Protein AF-A0A443RDZ9-F1 (afdb_monomer_lite)

pLDDT: mean 75.26, std 13.56, range [42.12, 95.31]

Structure (mmCIF, N/CA/C/O backbone):
data_AF-A0A443RDZ9-F1
#
_entry.id   AF-A0A443RDZ9-F1
#
loop_
_atom_site.group_PDB
_atom_site.id
_atom_site.type_symbol
_atom_site.label_atom_id
_atom_site.label_alt_id
_atom_site.label_comp_id
_atom_site.label_asym_id
_atom_site.label_entity_id
_atom_site.label_seq_id
_atom_site.pdbx_PDB_ins_code
_atom_site.Cartn_x
_atom_site.Cartn_y
_atom_site.Cartn_z
_atom_site.occupancy
_atom_site.B_iso_or_equiv
_atom_site.auth_seq_id
_atom_site.auth_comp_id
_atom_site.auth_asym_id
_atom_site.auth_atom_id
_atom_site.pdbx_PDB_model_num
ATOM 1 N N . MET A 1 1 ? -32.208 2.091 20.650 1.00 50.31 1 MET A N 1
ATOM 2 C CA . MET A 1 1 ? -30.746 1.878 20.762 1.00 50.31 1 MET A CA 1
ATOM 3 C C . MET A 1 1 ? -30.029 3.134 20.279 1.00 50.31 1 MET A C 1
ATOM 5 O O . MET A 1 1 ? -29.929 3.337 19.079 1.00 50.31 1 MET A O 1
ATOM 9 N N . GLN A 1 2 ? -29.602 4.018 21.182 1.00 66.06 2 GLN A N 1
ATOM 10 C CA . GLN A 1 2 ? -28.941 5.275 20.810 1.00 66.06 2 GLN A CA 1
ATOM 11 C C . GLN A 1 2 ? -27.422 5.065 20.841 1.00 66.06 2 GLN A C 1
ATOM 13 O O . GLN A 1 2 ? -26.863 4.720 21.883 1.00 66.06 2 GLN A O 1
ATOM 18 N N . GLN A 1 3 ? -26.746 5.199 19.695 1.00 65.69 3 GLN A N 1
ATOM 19 C CA . GLN A 1 3 ? -25.285 5.148 19.671 1.00 65.69 3 GLN A CA 1
ATOM 20 C C . GLN A 1 3 ? -24.715 6.373 20.395 1.00 65.69 3 GLN A C 1
ATOM 22 O O . GLN A 1 3 ? -25.034 7.514 20.070 1.00 65.69 3 GLN A O 1
ATOM 27 N N . SER A 1 4 ? -23.860 6.129 21.389 1.00 81.81 4 SER A N 1
ATOM 28 C CA . SER A 1 4 ? -23.106 7.184 22.068 1.00 81.81 4 SER A CA 1
ATOM 29 C C . SER A 1 4 ? -22.124 7.838 21.095 1.00 81.81 4 SER A C 1
ATOM 31 O O . SER A 1 4 ? -21.372 7.136 20.416 1.00 81.81 4 SER A O 1
ATOM 33 N N . LYS A 1 5 ? -22.066 9.177 21.100 1.00 85.06 5 LYS A N 1
ATOM 34 C CA . LYS A 1 5 ? -21.125 9.991 20.305 1.00 85.06 5 LYS A CA 1
ATOM 35 C C . LYS A 1 5 ? -19.670 9.508 20.429 1.00 85.06 5 LYS A C 1
ATOM 37 O O . LYS A 1 5 ? -18.918 9.534 19.459 1.00 85.06 5 LYS A O 1
ATOM 42 N N . SER A 1 6 ? -19.290 9.000 21.605 1.00 85.94 6 SER A N 1
ATOM 43 C CA . SER A 1 6 ? -17.951 8.452 21.862 1.00 85.94 6 SER A CA 1
ATOM 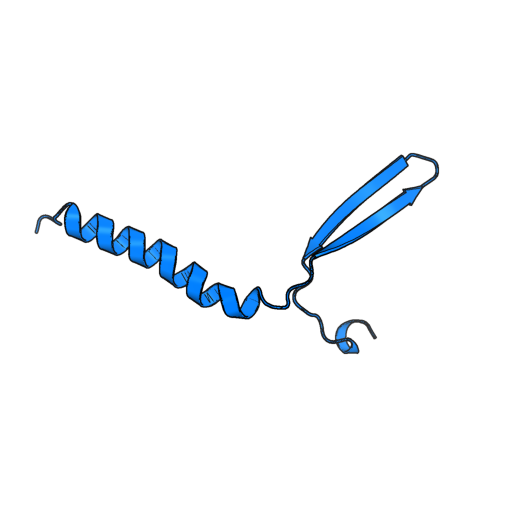44 C C . SER A 1 6 ? -17.660 7.179 21.053 1.00 85.94 6 SER A C 1
ATOM 46 O O . SER A 1 6 ? -16.544 6.995 20.568 1.00 85.94 6 SER A O 1
ATOM 48 N N . ARG A 1 7 ? -18.660 6.308 20.848 1.00 86.31 7 ARG A N 1
ATOM 49 C CA . ARG A 1 7 ? -18.497 5.092 20.032 1.00 86.31 7 ARG A CA 1
ATOM 50 C C . ARG A 1 7 ? -18.299 5.443 18.561 1.00 86.31 7 ARG A C 1
ATOM 52 O O . ARG A 1 7 ? -17.428 4.863 17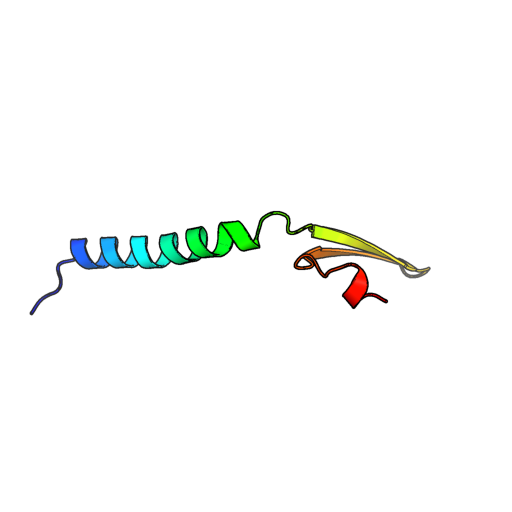.924 1.00 86.31 7 ARG A O 1
ATOM 59 N N . THR A 1 8 ? -19.049 6.416 18.050 1.00 90.38 8 THR A N 1
ATOM 60 C CA . THR A 1 8 ? -18.933 6.880 16.662 1.00 90.38 8 THR A CA 1
ATOM 61 C C . THR A 1 8 ? -17.552 7.467 16.376 1.00 90.38 8 THR A C 1
ATOM 63 O O . THR A 1 8 ? -16.944 7.116 15.370 1.00 90.38 8 THR A O 1
ATOM 66 N N . LEU A 1 9 ? -17.007 8.277 17.291 1.00 91.75 9 LEU A N 1
ATOM 67 C CA . LEU A 1 9 ? -15.644 8.811 17.181 1.00 91.75 9 LEU A CA 1
ATOM 68 C C . LEU A 1 9 ? -14.587 7.703 17.111 1.00 91.75 9 LEU A C 1
ATOM 70 O O . LEU A 1 9 ? -13.726 7.741 16.238 1.00 91.75 9 LEU A O 1
ATOM 74 N N . LYS A 1 10 ? -14.676 6.686 17.979 1.00 92.00 10 LYS A N 1
ATOM 75 C CA . LYS A 1 10 ? -13.750 5.541 17.943 1.00 92.00 10 LYS A CA 1
ATOM 76 C C . LYS A 1 10 ? -13.822 4.788 16.616 1.00 92.00 10 LYS A C 1
ATOM 78 O O . LYS A 1 10 ? -12.784 4.451 16.060 1.00 92.00 10 LYS A O 1
ATOM 83 N N . ILE A 1 11 ? -15.030 4.553 16.104 1.00 93.00 11 ILE A N 1
ATOM 84 C CA . ILE A 1 11 ? -15.225 3.881 14.814 1.00 93.00 11 ILE A CA 1
ATOM 85 C C . ILE A 1 11 ? -14.609 4.710 13.687 1.00 93.00 11 ILE A C 1
ATOM 87 O O . ILE A 1 11 ? -13.854 4.164 12.894 1.00 93.00 11 ILE A O 1
ATOM 91 N N . LEU A 1 12 ? -14.865 6.021 13.649 1.00 92.69 12 LEU A N 1
ATOM 92 C CA . LEU A 1 12 ? -14.281 6.915 12.649 1.00 92.69 12 LEU A CA 1
ATOM 93 C C . LEU A 1 12 ? -12.751 6.865 12.688 1.00 92.69 12 LEU A C 1
ATOM 95 O O . LEU A 1 12 ? -12.127 6.641 11.658 1.00 92.69 12 LEU A O 1
ATOM 99 N N . VAL A 1 13 ? -12.147 6.992 13.871 1.00 94.00 13 VAL A N 1
ATOM 100 C CA . VAL A 1 13 ? -10.687 6.922 14.033 1.00 94.00 13 VAL A CA 1
ATOM 101 C C . VAL A 1 13 ? -10.132 5.593 13.512 1.00 94.00 13 VAL A C 1
ATOM 103 O O . VAL A 1 13 ? -9.165 5.587 12.756 1.00 94.00 13 VAL A O 1
ATOM 106 N N . ILE A 1 14 ? -10.768 4.471 13.852 1.00 95.31 14 ILE A N 1
ATOM 107 C CA . ILE A 1 14 ? -10.350 3.140 13.392 1.00 95.31 14 ILE A CA 1
ATOM 108 C C . ILE A 1 14 ? -10.462 3.020 11.866 1.00 95.31 14 ILE A C 1
ATOM 110 O O . ILE A 1 14 ? -9.529 2.541 11.225 1.00 95.31 14 ILE A O 1
ATOM 114 N N . VAL A 1 15 ? -11.569 3.489 11.284 1.00 93.81 15 VAL A N 1
ATOM 115 C CA . VAL A 1 15 ? -11.813 3.471 9.833 1.00 93.81 15 VAL A CA 1
ATOM 116 C C . VAL A 1 15 ? -10.794 4.317 9.073 1.00 93.81 15 VAL A C 1
ATOM 118 O O . VAL A 1 15 ? -10.471 3.978 7.942 1.00 93.81 15 VAL A O 1
ATOM 121 N N . TRP A 1 16 ? -10.252 5.374 9.676 1.00 92.06 16 TRP A N 1
ATOM 122 C CA . TRP A 1 16 ? -9.204 6.186 9.053 1.00 92.06 16 TRP A CA 1
ATOM 123 C C . TRP A 1 16 ? -7.798 5.609 9.239 1.00 92.06 16 TRP A C 1
ATOM 125 O O . TRP A 1 16 ? -6.985 5.671 8.321 1.00 92.06 16 TRP A O 1
ATOM 135 N N . ILE A 1 17 ? -7.496 5.030 10.403 1.00 94.06 17 ILE A N 1
ATOM 136 C CA . ILE A 1 17 ? -6.145 4.540 10.712 1.00 94.06 17 ILE A CA 1
ATOM 137 C C . ILE A 1 17 ? -5.865 3.184 10.052 1.00 94.06 17 ILE A C 1
ATOM 139 O O . ILE A 1 17 ? -4.773 2.987 9.516 1.00 94.06 17 ILE A O 1
ATOM 143 N N . LEU A 1 18 ? -6.825 2.252 10.066 1.00 91.69 18 LEU A N 1
ATOM 144 C CA . LEU A 1 18 ? -6.630 0.900 9.523 1.00 91.69 18 LEU A CA 1
ATOM 145 C C . LEU A 1 18 ? -6.212 0.894 8.042 1.00 91.69 18 LEU A C 1
ATOM 147 O O . LEU A 1 18 ? -5.243 0.204 7.728 1.00 91.69 18 LEU A O 1
ATOM 151 N N . PRO A 1 19 ? -6.854 1.656 7.133 1.00 86.81 19 PRO A N 1
ATOM 152 C CA . PRO A 1 19 ? -6.43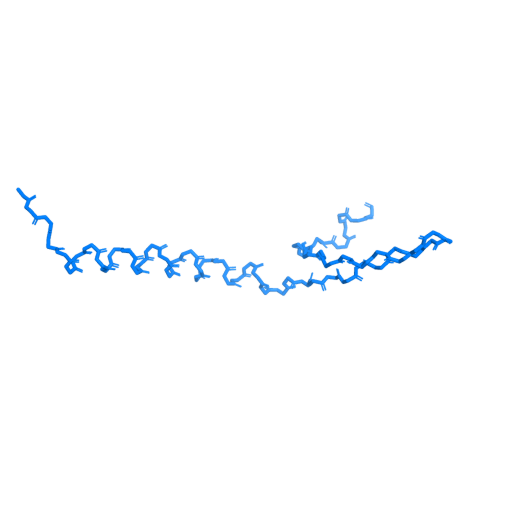8 1.709 5.734 1.00 86.81 19 PRO A CA 1
ATOM 153 C C . PRO A 1 19 ? -5.035 2.280 5.560 1.00 86.81 19 PRO A C 1
ATOM 155 O O . PRO A 1 19 ? -4.276 1.763 4.748 1.00 86.81 19 PRO A O 1
ATOM 158 N N . CYS A 1 20 ? -4.659 3.300 6.340 1.00 85.31 20 CYS A N 1
ATOM 159 C CA . CYS A 1 20 ? -3.311 3.861 6.285 1.00 85.31 20 CYS A CA 1
ATOM 160 C C . CYS A 1 20 ? -2.263 2.821 6.697 1.00 85.31 20 CYS A C 1
ATOM 162 O O . CYS A 1 20 ? -1.280 2.648 5.987 1.00 85.31 20 CYS A O 1
ATOM 164 N N . LEU A 1 21 ? -2.493 2.081 7.787 1.0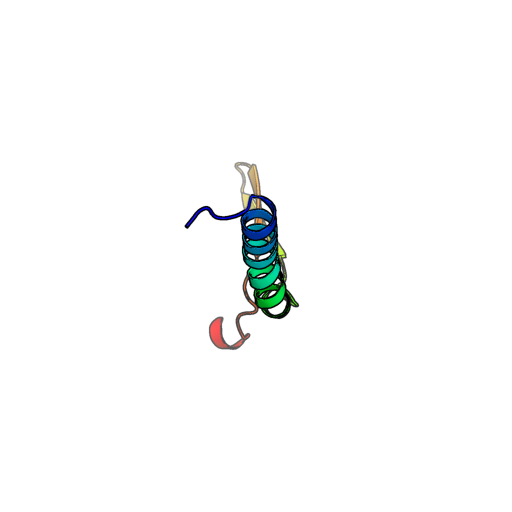0 87.00 21 LEU A N 1
ATOM 165 C CA . LEU A 1 21 ? -1.594 1.006 8.229 1.00 87.00 21 LEU A CA 1
ATOM 166 C C . LEU A 1 21 ? -1.555 -0.178 7.255 1.00 87.00 21 LEU A C 1
ATOM 168 O O . LEU A 1 21 ? -0.518 -0.812 7.100 1.00 87.00 21 LEU A O 1
ATOM 172 N N . ALA A 1 22 ? -2.671 -0.489 6.597 1.00 86.12 22 ALA A N 1
ATOM 173 C CA . ALA A 1 22 ? -2.706 -1.522 5.568 1.00 86.12 22 ALA A CA 1
ATOM 174 C C . ALA A 1 22 ? -1.984 -1.077 4.285 1.00 86.12 22 ALA A C 1
ATOM 176 O O . ALA A 1 22 ? -1.405 -1.910 3.596 1.00 86.12 22 ALA A O 1
ATOM 177 N N . ALA A 1 23 ? -1.997 0.223 3.972 1.00 81.06 23 ALA A N 1
ATOM 178 C CA . ALA A 1 23 ? -1.372 0.795 2.783 1.00 81.06 23 ALA A CA 1
ATOM 179 C C . ALA A 1 23 ? 0.132 1.079 2.948 1.00 81.06 23 ALA A C 1
ATOM 181 O O . ALA A 1 23 ? 0.853 1.054 1.951 1.00 81.06 23 ALA A O 1
ATOM 182 N N . THR A 1 24 ? 0.635 1.324 4.166 1.00 82.06 24 THR A N 1
ATOM 183 C CA . THR A 1 24 ? 2.066 1.600 4.420 1.00 82.06 24 THR A CA 1
ATOM 184 C C . THR A 1 24 ? 3.038 0.575 3.820 1.00 82.06 24 THR A C 1
ATOM 186 O O . THR A 1 24 ? 4.000 1.026 3.19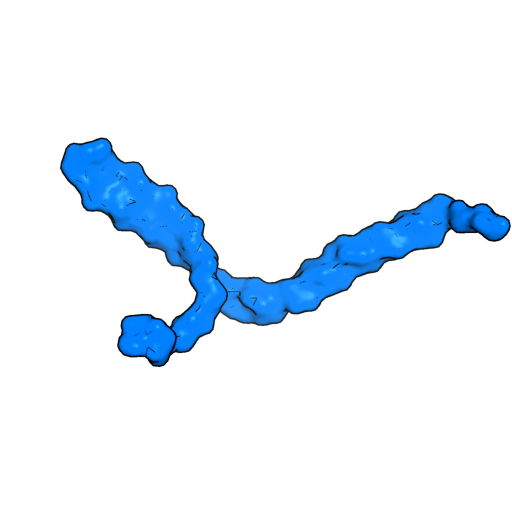5 1.00 82.06 24 THR A O 1
ATOM 189 N N . PRO A 1 25 ? 2.832 -0.760 3.903 1.00 78.00 25 PRO A N 1
ATOM 190 C CA . PRO A 1 25 ? 3.750 -1.716 3.278 1.00 78.00 25 PRO A CA 1
ATOM 191 C C . PRO A 1 25 ? 3.718 -1.679 1.745 1.00 78.00 25 PRO A C 1
ATOM 193 O O . PRO A 1 25 ? 4.683 -2.086 1.113 1.00 78.00 25 PRO A O 1
ATOM 196 N N . PHE A 1 26 ? 2.639 -1.184 1.132 1.00 73.06 26 PHE A N 1
ATOM 197 C CA . PHE A 1 26 ? 2.551 -1.017 -0.323 1.00 73.06 26 PHE A CA 1
ATOM 198 C C . PHE A 1 26 ? 3.122 0.326 -0.796 1.00 73.06 26 PHE A C 1
ATOM 200 O O . PHE A 1 26 ? 3.436 0.488 -1.974 1.00 73.06 26 PHE A O 1
ATOM 207 N N . LEU A 1 27 ? 3.268 1.288 0.119 1.00 67.19 27 LEU A N 1
ATOM 208 C CA . LEU A 1 27 ? 3.870 2.595 -0.138 1.00 67.19 27 LEU A CA 1
ATOM 209 C C . LEU A 1 27 ? 5.404 2.555 -0.072 1.00 67.19 27 LEU A C 1
ATOM 211 O O . LEU A 1 27 ? 6.053 3.405 -0.677 1.00 67.19 27 LEU A O 1
ATOM 215 N N . TYR A 1 28 ? 6.008 1.577 0.605 1.00 63.19 28 TYR A N 1
ATOM 216 C CA . TYR A 1 28 ? 7.463 1.411 0.659 1.00 63.19 28 TYR A CA 1
ATOM 217 C C . TYR A 1 28 ? 7.886 0.135 -0.089 1.00 63.19 28 TYR A C 1
ATOM 219 O O . TYR A 1 28 ? 7.419 -0.936 0.286 1.00 63.19 28 TYR A O 1
ATOM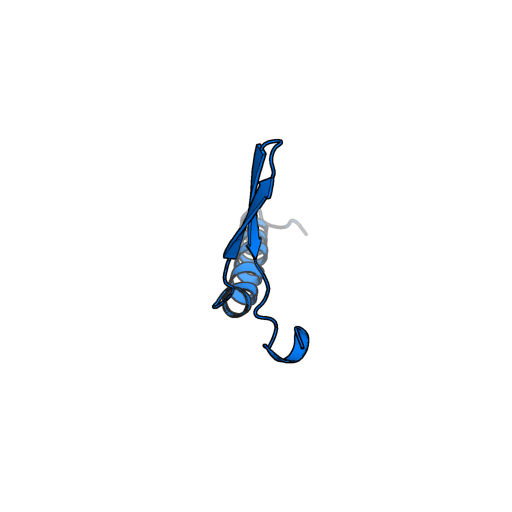 227 N N . PRO A 1 29 ? 8.758 0.184 -1.117 1.00 65.94 29 PRO A N 1
ATOM 228 C CA . PRO A 1 29 ? 9.561 1.304 -1.613 1.00 65.94 29 PRO A CA 1
ATOM 229 C C . PRO A 1 29 ? 8.951 1.915 -2.890 1.00 65.94 29 PRO A C 1
ATOM 231 O O . PRO A 1 29 ? 9.562 1.861 -3.957 1.00 65.94 29 PRO A O 1
ATOM 234 N N . SER A 1 30 ? 7.718 2.432 -2.842 1.00 63.59 30 SER A N 1
ATOM 235 C CA . SER A 1 30 ? 7.138 3.058 -4.037 1.00 63.59 30 SER A CA 1
ATOM 236 C C . SER A 1 30 ? 7.929 4.323 -4.392 1.00 63.59 30 SER A C 1
ATOM 238 O O . SER A 1 30 ? 8.019 5.265 -3.606 1.00 63.59 30 SER A O 1
ATOM 240 N N . GLU A 1 31 ? 8.560 4.321 -5.566 1.00 66.44 31 GLU A N 1
ATOM 241 C CA . GLU A 1 31 ? 9.375 5.438 -6.036 1.00 66.44 31 GLU A CA 1
ATOM 242 C C . GLU A 1 31 ? 8.525 6.376 -6.901 1.00 66.44 31 GLU A C 1
ATOM 244 O O . GLU A 1 31 ? 7.891 5.973 -7.884 1.00 66.44 31 GLU A O 1
ATOM 249 N N . ALA A 1 32 ? 8.510 7.657 -6.534 1.00 66.25 32 ALA A N 1
ATOM 250 C CA . ALA A 1 32 ? 7.950 8.711 -7.365 1.00 66.25 32 ALA A CA 1
ATOM 251 C C . ALA A 1 32 ? 9.023 9.179 -8.352 1.00 66.25 32 ALA A C 1
ATOM 253 O O . ALA A 1 32 ? 9.968 9.872 -7.979 1.00 66.25 32 ALA A O 1
ATOM 254 N N . ILE A 1 33 ? 8.880 8.804 -9.621 1.00 68.94 33 ILE A N 1
ATOM 255 C CA . ILE A 1 33 ? 9.811 9.218 -10.672 1.00 68.94 33 ILE A CA 1
ATOM 256 C C . ILE A 1 33 ? 9.299 10.531 -11.267 1.00 68.94 33 ILE A C 1
ATOM 258 O O . ILE A 1 33 ? 8.151 10.615 -11.719 1.00 68.94 33 ILE A O 1
ATOM 262 N N . ALA A 1 34 ? 10.148 11.559 -11.266 1.00 73.00 34 ALA A N 1
ATOM 263 C CA . ALA A 1 34 ? 9.889 12.805 -11.974 1.00 73.00 34 ALA A CA 1
ATOM 264 C C . ALA A 1 34 ? 10.174 12.603 -13.468 1.00 73.00 34 ALA A C 1
ATOM 266 O O . ALA A 1 34 ? 11.324 12.469 -13.878 1.00 73.00 34 ALA A O 1
ATOM 267 N N . ASN A 1 35 ? 9.121 12.571 -14.282 1.00 72.81 35 ASN A N 1
ATOM 268 C CA . ASN A 1 35 ? 9.234 12.519 -15.733 1.00 72.81 35 ASN A CA 1
ATOM 269 C C . ASN A 1 35 ? 9.168 13.943 -16.288 1.00 72.81 35 ASN A C 1
ATOM 271 O O . ASN A 1 35 ? 8.131 14.607 -16.206 1.00 72.81 35 ASN A O 1
ATOM 275 N N . THR A 1 36 ? 10.285 14.409 -16.840 1.00 78.12 36 THR A N 1
ATOM 276 C CA . THR A 1 36 ? 10.386 15.682 -17.553 1.00 78.12 36 THR A CA 1
ATOM 277 C C . THR A 1 36 ? 10.291 15.427 -19.053 1.00 78.12 36 THR A C 1
ATOM 279 O O . THR A 1 36 ? 11.166 14.817 -19.662 1.00 78.12 36 THR A O 1
ATOM 282 N N . LEU A 1 37 ? 9.206 15.890 -19.669 1.00 75.94 37 LEU A N 1
ATOM 283 C CA . LEU A 1 37 ? 9.058 15.908 -21.121 1.00 75.94 37 LEU A CA 1
ATOM 284 C C . LEU A 1 37 ? 9.461 17.296 -21.609 1.00 75.94 37 LEU A C 1
ATOM 286 O O . LEU A 1 37 ? 8.799 18.284 -21.293 1.00 75.94 37 LEU A O 1
ATOM 290 N N . SER A 1 38 ? 10.562 17.365 -22.353 1.00 80.69 38 SER A N 1
ATOM 291 C CA . SER A 1 38 ? 11.063 18.606 -22.943 1.00 80.69 38 SER A CA 1
ATOM 292 C C . SER A 1 38 ? 10.817 18.606 -24.448 1.00 80.69 38 SER A C 1
ATOM 294 O O . SER A 1 38 ? 11.120 17.632 -25.138 1.00 80.69 38 SER A O 1
ATOM 296 N N . SER A 1 39 ? 10.253 19.698 -24.956 1.00 81.88 39 SER A N 1
ATOM 297 C CA . SER A 1 39 ? 10.021 19.939 -26.378 1.00 81.88 39 SER A CA 1
ATOM 298 C C . SER A 1 39 ? 10.341 21.395 -26.717 1.00 81.88 39 SER A C 1
ATOM 300 O O . SER A 1 39 ? 10.457 22.248 -25.838 1.00 81.88 39 SER A O 1
ATOM 302 N N . LYS A 1 40 ? 10.422 21.715 -28.012 1.00 85.12 40 LYS A N 1
ATOM 303 C CA . LYS A 1 40 ? 10.633 23.086 -28.510 1.00 85.12 40 LYS A CA 1
ATOM 304 C C . LYS A 1 40 ? 9.523 24.062 -28.076 1.00 85.12 40 LYS A C 1
ATOM 306 O O . LYS A 1 40 ? 9.720 25.269 -28.131 1.00 85.12 40 LYS A O 1
ATOM 311 N N . TYR A 1 41 ? 8.378 23.536 -27.640 1.00 84.50 41 TYR A N 1
ATOM 312 C CA . TYR A 1 41 ? 7.211 24.296 -27.186 1.00 84.50 41 TYR A CA 1
ATOM 313 C C . TYR A 1 41 ? 7.107 24.434 -25.657 1.00 84.50 41 TYR A C 1
ATOM 315 O O . TYR A 1 41 ? 6.182 25.083 -25.177 1.00 84.50 41 TYR A O 1
ATOM 323 N N . GLY A 1 42 ? 8.024 23.837 -24.885 1.00 81.06 42 GLY A N 1
ATOM 324 C CA . GLY A 1 42 ? 8.040 23.944 -23.424 1.00 81.06 42 GLY A CA 1
ATOM 325 C C . GLY A 1 42 ? 8.470 22.664 -22.708 1.00 81.06 42 GLY A C 1
ATOM 326 O O . GLY A 1 42 ? 8.774 21.643 -23.329 1.00 81.06 42 GLY A O 1
ATOM 327 N N . VAL A 1 43 ? 8.476 22.735 -21.375 1.00 84.06 43 VAL A N 1
ATOM 328 C CA . VAL A 1 43 ? 8.838 21.627 -20.483 1.00 84.06 43 VAL A CA 1
ATOM 329 C C . VAL A 1 43 ? 7.650 21.295 -19.589 1.00 84.06 43 VAL A C 1
ATOM 331 O O . VAL A 1 43 ? 7.104 22.176 -18.928 1.00 84.06 43 VAL A O 1
ATOM 334 N N . ILE A 1 44 ? 7.267 20.020 -19.553 1.00 78.62 44 ILE A N 1
ATOM 335 C CA . ILE A 1 44 ? 6.242 19.505 -18.644 1.00 78.62 44 ILE A CA 1
ATOM 336 C C . ILE A 1 44 ? 6.911 18.524 -17.691 1.00 78.62 44 ILE A C 1
ATOM 338 O O . ILE A 1 44 ? 7.427 17.488 -18.110 1.00 78.62 44 ILE A O 1
ATOM 342 N N . THR A 1 45 ? 6.870 18.841 -16.401 1.00 76.38 45 THR A N 1
ATOM 343 C CA . THR A 1 45 ? 7.364 17.965 -15.338 1.00 76.38 45 THR A CA 1
ATOM 344 C C . THR A 1 45 ? 6.178 17.319 -14.640 1.00 76.38 45 THR A C 1
ATOM 346 O O . THR A 1 45 ? 5.315 18.019 -14.110 1.00 76.38 45 THR A O 1
ATOM 349 N N . ARG A 1 46 ? 6.126 15.985 -14.617 1.00 74.75 46 ARG A N 1
ATOM 350 C CA . ARG A 1 46 ? 5.092 15.229 -13.902 1.00 74.75 46 ARG A CA 1
ATOM 351 C C . ARG A 1 46 ? 5.727 14.233 -12.942 1.00 74.75 46 ARG A C 1
ATOM 353 O O . ARG A 1 46 ? 6.598 13.460 -13.329 1.00 74.75 46 ARG A O 1
ATOM 360 N N . LEU A 1 47 ? 5.242 14.215 -11.704 1.00 71.25 47 LEU A N 1
ATOM 361 C CA . LEU A 1 47 ? 5.537 13.150 -10.751 1.00 71.25 47 LEU A CA 1
ATOM 362 C C . LEU A 1 47 ? 4.585 11.981 -10.997 1.00 71.25 47 LEU A C 1
ATOM 364 O O . LEU A 1 47 ? 3.363 12.144 -10.994 1.00 71.25 47 LEU A O 1
ATOM 368 N N . THR A 1 48 ? 5.149 10.803 -11.224 1.00 68.81 48 THR A N 1
ATOM 369 C CA . THR A 1 48 ? 4.396 9.557 -11.377 1.00 68.81 48 THR A CA 1
ATOM 370 C C . THR A 1 48 ? 4.929 8.540 -10.382 1.00 68.81 48 THR A C 1
ATOM 372 O O . THR A 1 48 ? 6.085 8.131 -10.482 1.00 68.81 48 THR A O 1
ATOM 375 N N . CYS A 1 49 ? 4.087 8.135 -9.431 1.00 59.09 49 CYS A N 1
ATOM 376 C CA . CYS A 1 49 ? 4.374 7.008 -8.552 1.00 59.09 49 CYS A CA 1
ATOM 377 C C . CYS A 1 49 ? 4.092 5.726 -9.329 1.00 59.09 49 CYS A C 1
ATOM 379 O O . CYS A 1 49 ? 2.935 5.422 -9.623 1.00 59.09 49 CYS A O 1
ATOM 381 N N . PHE A 1 50 ? 5.141 4.995 -9.693 1.00 62.47 50 PHE A N 1
ATOM 382 C CA . PHE A 1 50 ? 4.964 3.651 -10.222 1.00 62.47 50 PHE A CA 1
ATOM 383 C C . PHE A 1 50 ? 4.974 2.693 -9.026 1.00 62.47 50 PHE A C 1
ATOM 385 O O . PHE A 1 50 ? 5.978 2.661 -8.311 1.00 62.47 50 PHE A O 1
ATOM 392 N N . PRO A 1 51 ? 3.903 1.909 -8.774 1.00 57.94 51 PRO A N 1
ATOM 393 C CA . PRO A 1 51 ? 4.057 0.738 -7.918 1.00 57.94 51 PRO A CA 1
ATOM 394 C C . PRO A 1 51 ? 5.178 -0.084 -8.547 1.00 57.94 51 PRO A C 1
ATOM 396 O O . PRO A 1 51 ? 5.202 -0.204 -9.768 1.00 57.94 51 PRO A O 1
ATOM 399 N N . THR A 1 52 ? 6.145 -0.529 -7.752 1.00 58.34 52 THR A N 1
ATOM 400 C CA . THR A 1 52 ? 7.432 -1.091 -8.179 1.00 58.34 52 THR A CA 1
ATOM 401 C C . THR A 1 52 ? 7.238 -2.211 -9.214 1.00 58.34 52 THR A C 1
ATOM 403 O O . THR A 1 52 ? 7.168 -3.392 -8.882 1.00 58.34 52 THR A O 1
ATOM 406 N N . PHE A 1 53 ? 7.082 -1.856 -10.492 1.00 56.03 53 PHE A N 1
ATOM 407 C CA . PHE A 1 53 ? 6.875 -2.818 -11.560 1.00 56.03 53 PHE A CA 1
ATOM 408 C C . PHE A 1 53 ? 8.194 -3.557 -11.716 1.00 56.03 53 PHE A C 1
ATOM 410 O O . PHE A 1 53 ? 9.241 -2.932 -11.901 1.00 56.03 53 PHE A O 1
ATOM 417 N N . SER A 1 54 ? 8.159 -4.887 -11.612 1.00 55.31 54 SER A N 1
ATOM 418 C CA . SER A 1 54 ? 9.359 -5.694 -11.830 1.00 55.31 54 SER A CA 1
ATOM 419 C C . SER A 1 54 ? 10.002 -5.295 -13.164 1.00 55.31 54 SER A C 1
ATOM 421 O O . SER A 1 54 ? 9.291 -5.042 -14.138 1.00 55.31 54 SER A O 1
ATOM 423 N N . GLN A 1 55 ? 11.336 -5.264 -13.249 1.00 56.94 55 GLN A N 1
ATOM 424 C CA . GLN A 1 55 ? 12.037 -4.961 -14.510 1.00 56.94 55 GLN A CA 1
ATOM 425 C C . GLN A 1 55 ? 11.583 -5.859 -15.680 1.00 56.94 55 GLN A C 1
ATOM 427 O O . GLN A 1 55 ? 11.717 -5.471 -16.836 1.00 56.94 55 GLN A O 1
ATOM 432 N N . LYS A 1 56 ? 11.003 -7.032 -15.383 1.00 56.34 56 LYS A N 1
ATOM 433 C CA . LYS A 1 56 ? 10.405 -7.954 -16.358 1.00 56.34 56 LYS A CA 1
ATOM 434 C C . LYS A 1 56 ? 9.076 -7.476 -16.949 1.00 56.34 56 LYS A C 1
ATOM 436 O O . LYS A 1 56 ? 8.729 -7.935 -18.020 1.00 56.34 56 LYS A O 1
ATOM 441 N N . PHE A 1 57 ? 8.346 -6.577 -16.289 1.00 57.31 57 PHE A N 1
ATOM 442 C CA . PHE A 1 57 ? 7.109 -6.000 -16.832 1.00 57.31 57 PHE A CA 1
ATOM 443 C C . PHE A 1 57 ? 7.384 -4.965 -17.934 1.00 57.31 57 PHE A C 1
ATOM 445 O O . PHE A 1 57 ? 6.515 -4.682 -18.749 1.00 57.31 57 PHE A O 1
ATOM 452 N N . ARG A 1 58 ? 8.592 -4.380 -17.951 1.00 48.81 58 ARG A N 1
ATOM 453 C CA . ARG A 1 58 ? 9.008 -3.364 -18.932 1.00 48.81 58 ARG A CA 1
ATOM 454 C C . ARG A 1 58 ? 9.770 -3.959 -20.132 1.00 48.81 58 ARG A C 1
ATOM 456 O O . ARG A 1 58 ? 10.097 -3.202 -21.039 1.00 48.81 58 ARG A O 1
ATOM 463 N N . ARG A 1 59 ? 10.089 -5.260 -20.121 1.00 42.12 59 ARG A N 1
ATOM 464 C CA . ARG A 1 59 ? 10.730 -5.955 -21.250 1.00 42.12 59 ARG A CA 1
ATOM 465 C C . ARG A 1 59 ? 9.700 -6.628 -22.137 1.00 42.12 59 ARG A C 1
ATOM 467 O O . ARG A 1 59 ? 8.781 -7.248 -21.568 1.00 42.12 59 ARG A O 1
#

Organism: NCBI:txid1965070

Secondary structure (DSSP, 8-state):
-PPPHHHHHHHHHHHHHHHHHHHHHHHTT-EEEEEEEEETTEEEEEEEEE----GGG--

Sequence (59 aa):
MQQSKSRTLKILVIVWILPCLAATPFLYPSEAIANTLSSKYGVITRLTCFPTFSQKFRR

Foldseek 3Di:
DDDDPVVVVVVVVCVVVVVVVVCVVQVPPFDFDWDWDDDPVGIDTDTDGDRPDPPVVVD

Radius of gyration: 20.65 Å; chains: 1; bounding box: 43×32×51 Å